Protein AF-A0A7V8ZNR5-F1 (afdb_monomer_lite)

Radius of gyration: 10.83 Å; chains: 1; bounding box: 22×18×26 Å

Structure (mmCIF, N/CA/C/O backbone):
data_AF-A0A7V8ZNR5-F1
#
_entry.id   AF-A0A7V8ZNR5-F1
#
loop_
_atom_site.group_PDB
_atom_site.id
_atom_site.type_symbol
_atom_site.label_atom_id
_atom_site.label_alt_id
_atom_site.label_comp_id
_atom_site.label_asym_id
_atom_site.label_entity_id
_atom_site.label_seq_id
_atom_site.pdbx_PDB_ins_code
_atom_site.Cartn_x
_atom_site.Cartn_y
_atom_site.Cartn_z
_atom_site.occupancy
_atom_site.B_iso_or_equiv
_atom_site.auth_seq_id
_atom_site.auth_comp_id
_atom_site.auth_asym_id
_atom_site.auth_atom_id
_atom_site.pdbx_PDB_model_num
ATOM 1 N N . MET A 1 1 ? -12.451 -4.006 -1.398 1.00 87.62 1 MET A N 1
ATOM 2 C CA . MET A 1 1 ? -10.994 -4.135 -1.222 1.00 87.62 1 MET A CA 1
ATOM 3 C C . MET A 1 1 ? -10.313 -3.047 -2.041 1.00 87.62 1 MET A C 1
ATOM 5 O O . MET A 1 1 ? -10.624 -2.913 -3.217 1.00 87.62 1 MET A O 1
ATOM 9 N N . LEU A 1 2 ? -9.461 -2.237 -1.416 1.00 97.31 2 LEU A N 1
ATOM 10 C CA . LEU A 1 2 ? -8.653 -1.200 -2.060 1.00 97.31 2 LEU A CA 1
ATOM 11 C C . LEU A 1 2 ? -7.259 -1.758 -2.362 1.00 97.31 2 LEU A C 1
ATOM 13 O O . LEU A 1 2 ? -6.675 -2.419 -1.506 1.00 97.31 2 LEU A O 1
ATOM 17 N N . LEU A 1 3 ? -6.715 -1.467 -3.543 1.00 97.75 3 LEU A N 1
ATOM 18 C CA . LEU A 1 3 ? -5.319 -1.752 -3.875 1.00 97.75 3 LEU A CA 1
ATOM 19 C C . LEU A 1 3 ? -4.484 -0.478 -3.689 1.00 97.75 3 LEU A C 1
ATOM 21 O O . LEU A 1 3 ? -4.757 0.542 -4.317 1.00 97.75 3 LEU A O 1
ATOM 25 N N . MET A 1 4 ? -3.473 -0.544 -2.827 1.00 98.12 4 MET A N 1
ATOM 26 C CA . MET A 1 4 ? -2.505 0.521 -2.577 1.00 98.12 4 MET A CA 1
ATOM 27 C C . MET A 1 4 ? -1.172 0.152 -3.235 1.00 98.12 4 MET A C 1
ATOM 29 O O . MET A 1 4 ? -0.553 -0.841 -2.853 1.00 98.12 4 MET A O 1
ATOM 33 N N . ILE A 1 5 ? -0.728 0.956 -4.202 1.00 98.25 5 ILE A N 1
ATOM 34 C CA . ILE A 1 5 ? 0.578 0.793 -4.850 1.00 98.25 5 ILE A CA 1
ATOM 35 C C . ILE A 1 5 ? 1.597 1.660 -4.109 1.00 98.25 5 ILE A C 1
ATOM 37 O O . ILE A 1 5 ? 1.538 2.887 -4.166 1.00 98.25 5 ILE A O 1
ATOM 41 N N . ASP A 1 6 ? 2.528 1.014 -3.416 1.00 98.56 6 ASP A N 1
ATOM 42 C CA . ASP A 1 6 ? 3.571 1.660 -2.628 1.00 98.56 6 ASP A CA 1
ATOM 43 C C . ASP A 1 6 ? 4.842 1.868 -3.465 1.00 98.56 6 ASP A C 1
ATOM 45 O O . ASP A 1 6 ? 5.495 0.911 -3.885 1.00 98.56 6 ASP A O 1
ATOM 49 N N . ASN A 1 7 ? 5.229 3.125 -3.670 1.00 98.25 7 ASN A N 1
ATOM 50 C CA . ASN A 1 7 ? 6.476 3.503 -4.341 1.00 98.25 7 ASN A CA 1
ATOM 51 C C . ASN A 1 7 ? 7.627 3.726 -3.340 1.00 98.25 7 ASN A C 1
ATOM 53 O O . ASN A 1 7 ? 8.369 4.700 -3.443 1.00 98.25 7 ASN A O 1
ATOM 57 N N . TYR A 1 8 ? 7.742 2.847 -2.340 1.00 98.12 8 TYR A N 1
ATOM 58 C CA . TYR A 1 8 ? 8.719 2.971 -1.248 1.00 98.12 8 TYR A CA 1
ATOM 59 C C . TYR A 1 8 ? 8.603 4.297 -0.486 1.00 98.12 8 TYR A C 1
ATOM 61 O O . TYR A 1 8 ? 9.601 4.867 -0.041 1.00 98.12 8 TYR A O 1
ATOM 69 N N . ASP A 1 9 ? 7.369 4.773 -0.320 1.00 98.38 9 ASP A N 1
ATOM 70 C CA . ASP A 1 9 ? 7.088 6.031 0.359 1.00 98.38 9 ASP A CA 1
ATOM 71 C C . ASP A 1 9 ? 6.929 5.813 1.869 1.00 98.38 9 ASP A C 1
ATOM 73 O O . ASP A 1 9 ? 6.292 4.861 2.332 1.00 98.38 9 ASP A O 1
ATOM 77 N N . SER A 1 10 ? 7.507 6.710 2.667 1.00 98.25 10 SER A N 1
ATOM 78 C CA . SER A 1 10 ? 7.476 6.612 4.128 1.00 98.25 10 SER A CA 1
ATOM 79 C C . SER A 1 10 ? 6.094 6.882 4.732 1.00 98.25 10 SER A C 1
ATOM 81 O O . SER A 1 10 ? 5.894 6.614 5.917 1.00 98.25 10 SER A O 1
ATOM 83 N N . PHE A 1 11 ? 5.135 7.385 3.949 1.00 98.19 11 PHE A N 1
ATOM 84 C CA . PHE A 1 11 ? 3.793 7.735 4.405 1.00 98.19 11 PHE A CA 1
ATOM 85 C C . PHE A 1 11 ? 2.696 6.785 3.916 1.00 98.19 11 PHE A C 1
ATOM 87 O O . PHE A 1 11 ? 1.554 6.936 4.357 1.00 98.19 11 PHE A O 1
ATOM 94 N N . THR A 1 12 ? 3.003 5.777 3.089 1.00 98.56 12 THR A N 1
ATOM 95 C CA . THR A 1 12 ? 2.010 4.803 2.588 1.00 98.56 12 THR A CA 1
ATOM 96 C C . THR A 1 12 ? 1.155 4.225 3.721 1.00 98.56 12 THR A C 1
ATOM 98 O O . THR A 1 12 ? -0.074 4.179 3.630 1.00 98.56 12 THR A O 1
ATOM 101 N N . PHE A 1 13 ? 1.777 3.855 4.842 1.00 98.12 13 PHE A N 1
ATOM 102 C CA . PHE A 1 13 ? 1.069 3.232 5.961 1.00 98.12 13 PHE A CA 1
ATOM 103 C C . PHE A 1 13 ? 0.179 4.189 6.761 1.00 98.12 13 PHE A C 1
ATOM 105 O O . PHE A 1 13 ? -0.770 3.724 7.391 1.00 98.12 13 PHE A O 1
ATOM 112 N N . ASN A 1 14 ? 0.385 5.507 6.666 1.00 98.62 14 ASN A N 1
ATOM 113 C CA . ASN A 1 14 ? -0.545 6.478 7.249 1.00 98.62 14 ASN A CA 1
ATOM 114 C C . ASN A 1 14 ? -1.913 6.402 6.553 1.00 98.62 14 ASN A C 1
ATOM 116 O O . ASN A 1 14 ? -2.952 6.435 7.210 1.00 98.62 14 ASN A O 1
ATOM 120 N N . LEU A 1 15 ? -1.918 6.255 5.222 1.00 98.44 15 LEU A N 1
ATOM 121 C CA . LEU A 1 15 ? -3.149 6.092 4.444 1.00 98.44 15 LEU A CA 1
ATOM 122 C C . LEU A 1 15 ? -3.793 4.731 4.702 1.00 98.44 15 LEU A C 1
ATOM 124 O O . LEU A 1 15 ? -5.005 4.657 4.881 1.00 98.44 15 LEU A O 1
ATOM 128 N N . VAL A 1 16 ? -2.989 3.664 4.755 1.00 98.50 16 VAL A N 1
ATOM 129 C CA . VAL A 1 16 ? -3.476 2.307 5.058 1.00 98.50 16 VAL A CA 1
ATOM 130 C C . VAL A 1 16 ? -4.170 2.274 6.419 1.00 98.50 16 VAL A C 1
ATOM 132 O O . VAL A 1 16 ? -5.271 1.738 6.519 1.00 98.50 16 VAL A O 1
ATOM 135 N N . GLN A 1 17 ? -3.570 2.886 7.446 1.00 98.69 17 GLN A N 1
ATOM 136 C CA . GLN A 1 17 ? -4.177 2.980 8.771 1.00 98.69 17 GLN A CA 1
ATOM 137 C C . GLN A 1 17 ? -5.505 3.741 8.724 1.00 98.69 17 GLN A C 1
ATOM 139 O O . GLN A 1 17 ? -6.514 3.220 9.190 1.00 98.69 17 GLN A O 1
ATOM 144 N N . TYR A 1 18 ? -5.521 4.937 8.132 1.00 98.62 18 TYR A N 1
ATOM 145 C CA . TYR A 1 18 ? -6.732 5.754 8.046 1.00 98.62 18 TYR A CA 1
ATOM 146 C C . TYR A 1 18 ? -7.875 5.022 7.324 1.00 98.62 18 TYR A C 1
ATOM 148 O O . TYR A 1 18 ? -9.015 5.017 7.781 1.00 98.62 18 TYR A O 1
ATOM 156 N N . LEU A 1 19 ? -7.572 4.339 6.219 1.00 98.56 19 LEU A N 1
ATOM 157 C CA . LEU A 1 19 ? -8.546 3.525 5.493 1.00 98.56 19 LEU A CA 1
ATOM 158 C C . LEU A 1 19 ? -9.034 2.330 6.329 1.00 98.56 19 LEU A C 1
ATOM 160 O O . LEU A 1 19 ? -10.226 2.0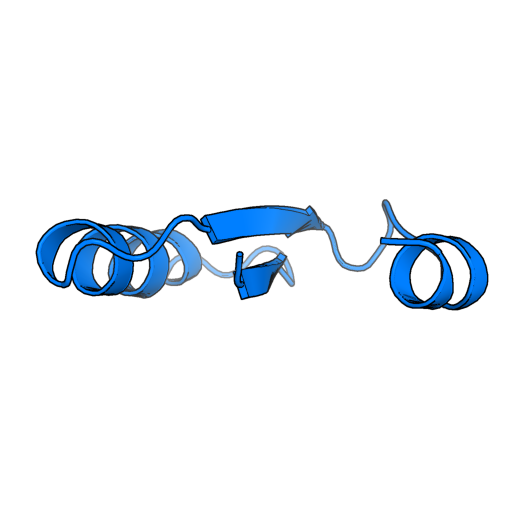20 6.306 1.00 98.56 19 LEU A O 1
ATOM 164 N N . GLY A 1 20 ? -8.148 1.703 7.106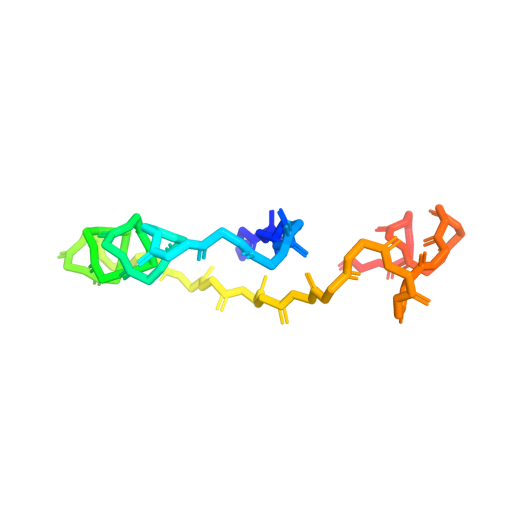 1.00 98.25 20 GLY A N 1
ATOM 165 C CA . GLY A 1 20 ? -8.504 0.649 8.057 1.00 98.25 20 GLY A CA 1
ATOM 166 C C . GLY A 1 20 ? -9.433 1.136 9.174 1.00 98.25 20 GLY A C 1
ATOM 167 O O . GLY A 1 20 ? -10.402 0.455 9.503 1.00 98.25 20 GLY A O 1
ATOM 168 N N . GLU A 1 21 ? -9.208 2.341 9.708 1.00 98.56 21 GLU A N 1
ATOM 169 C CA . GLU A 1 21 ? -10.099 2.988 10.687 1.00 98.56 21 GLU A CA 1
ATOM 170 C C . GLU A 1 21 ? -11.495 3.271 10.102 1.00 98.56 21 GLU A C 1
ATOM 172 O O . GLU A 1 21 ? -12.496 3.193 10.813 1.00 98.56 21 GLU A O 1
ATOM 177 N N . LEU A 1 22 ? -11.584 3.517 8.790 1.00 98.44 22 LEU A N 1
ATOM 178 C CA . LEU A 1 22 ? -12.843 3.630 8.041 1.00 98.44 22 LEU A CA 1
ATOM 179 C C . LEU A 1 22 ? -13.460 2.269 7.654 1.00 98.44 22 LEU A C 1
ATOM 181 O O . LEU A 1 22 ? -14.434 2.219 6.897 1.00 98.44 22 LEU A O 1
ATOM 185 N N . GLY A 1 23 ? -12.899 1.158 8.138 1.00 98.12 23 GLY A N 1
ATOM 186 C CA . GLY A 1 23 ? -13.384 -0.197 7.873 1.00 98.12 23 GLY A CA 1
ATOM 187 C C . GLY A 1 23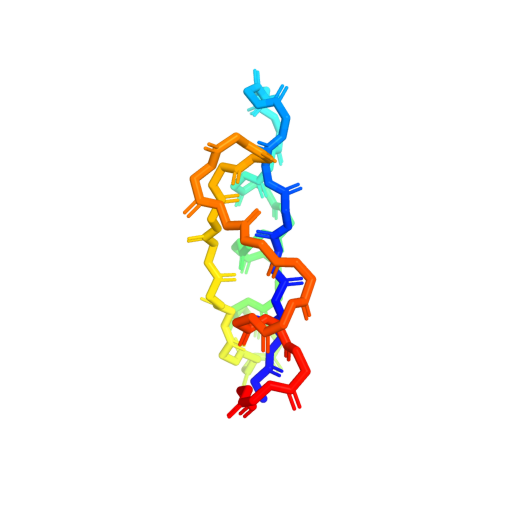 ? -13.102 -0.705 6.457 1.00 98.12 23 GLY A C 1
ATOM 188 O O . GLY A 1 23 ? -13.761 -1.643 6.010 1.00 98.12 23 GLY A O 1
ATOM 189 N N . GLN A 1 24 ? -12.164 -0.092 5.728 1.00 98.50 24 GLN A N 1
ATOM 190 C CA . GLN A 1 24 ? -11.765 -0.562 4.404 1.00 98.50 24 GLN A CA 1
ATOM 191 C C . GLN A 1 24 ? -10.680 -1.632 4.504 1.00 98.50 24 GLN A C 1
ATOM 193 O O . GLN A 1 24 ? -9.685 -1.486 5.209 1.00 98.50 24 GLN A O 1
ATOM 198 N N . 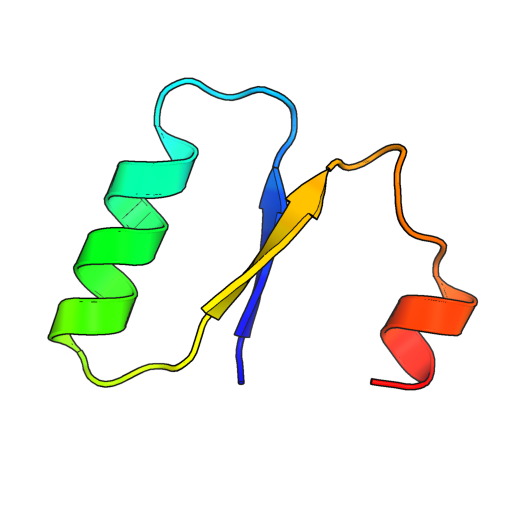GLU A 1 25 ? -10.841 -2.690 3.718 1.00 97.75 25 GLU A N 1
ATOM 199 C CA . GLU A 1 25 ? -9.782 -3.661 3.474 1.00 97.75 25 GLU A CA 1
ATOM 200 C C . GLU A 1 25 ? -8.815 -3.111 2.420 1.00 97.75 25 GLU A C 1
ATOM 202 O O . GLU A 1 25 ? -9.239 -2.790 1.305 1.00 97.75 25 GLU A O 1
ATOM 207 N N . VAL A 1 26 ? -7.527 -3.019 2.764 1.00 98.12 26 VAL A N 1
ATOM 208 C CA . VAL A 1 26 ? -6.471 -2.496 1.887 1.00 98.12 26 VAL A CA 1
ATOM 209 C C . VAL A 1 26 ? -5.418 -3.573 1.639 1.00 98.12 26 VAL A C 1
ATOM 211 O O . VAL A 1 26 ? -4.802 -4.076 2.576 1.00 98.12 26 VAL A O 1
ATOM 214 N N . ARG A 1 27 ? -5.168 -3.885 0.367 1.00 97.62 27 ARG A N 1
ATOM 215 C CA . ARG A 1 27 ? -4.040 -4.699 -0.088 1.00 97.62 27 ARG A CA 1
ATOM 216 C C . ARG A 1 27 ? -2.925 -3.770 -0.557 1.00 97.62 27 ARG A C 1
ATOM 218 O O . ARG A 1 27 ? -3.141 -2.983 -1.472 1.00 97.62 27 ARG A O 1
ATOM 225 N N . VAL A 1 28 ? -1.746 -3.863 0.052 1.00 98.12 28 VAL A N 1
ATOM 226 C CA . VAL A 1 28 ? -0.565 -3.070 -0.331 1.00 98.12 28 VAL A CA 1
ATOM 227 C C . VAL A 1 28 ? 0.378 -3.934 -1.164 1.00 98.12 28 VAL A C 1
ATOM 229 O O . VAL A 1 28 ? 0.644 -5.075 -0.789 1.00 98.12 28 VAL A O 1
ATOM 232 N N . VAL A 1 29 ? 0.880 -3.397 -2.274 1.00 98.00 29 VAL A N 1
ATOM 233 C CA . VAL A 1 29 ? 1.904 -4.021 -3.134 1.00 98.00 29 VAL A CA 1
ATOM 234 C C . VAL A 1 29 ? 2.945 -2.979 -3.530 1.00 98.00 29 VAL A C 1
ATOM 236 O O . VAL A 1 29 ? 2.600 -1.801 -3.655 1.00 98.00 29 VAL A O 1
ATOM 239 N N . ARG A 1 30 ? 4.208 -3.372 -3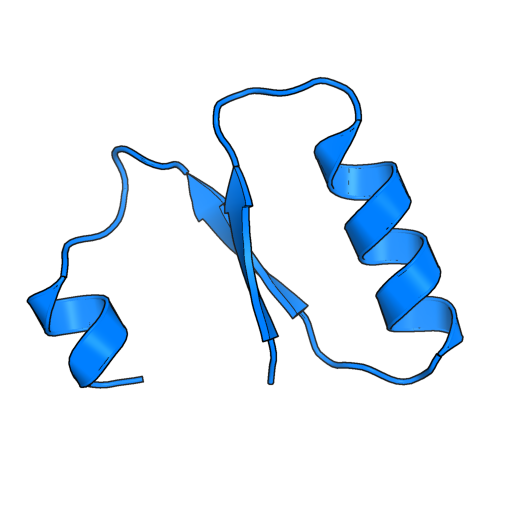.731 1.00 98.38 30 ARG A N 1
ATOM 240 C CA . ARG A 1 30 ? 5.202 -2.453 -4.306 1.00 98.38 30 ARG A CA 1
ATOM 241 C C . ARG A 1 30 ? 4.918 -2.218 -5.785 1.00 98.38 30 ARG A C 1
ATOM 243 O O . ARG A 1 30 ? 4.336 -3.067 -6.460 1.00 98.38 30 ARG A O 1
ATOM 250 N N . ASN A 1 31 ? 5.331 -1.060 -6.292 1.00 97.88 31 ASN A N 1
ATOM 251 C CA . ASN A 1 31 ? 5.121 -0.707 -7.699 1.00 97.88 31 ASN A CA 1
ATOM 252 C C . ASN A 1 31 ? 5.853 -1.620 -8.697 1.00 97.88 31 ASN A C 1
ATOM 254 O O . ASN A 1 31 ? 5.471 -1.653 -9.863 1.00 97.88 31 ASN A O 1
ATOM 258 N N . ASP A 1 32 ? 6.872 -2.344 -8.241 1.00 98.12 32 ASP A N 1
ATOM 259 C CA . ASP A 1 32 ? 7.704 -3.260 -9.013 1.00 98.12 32 ASP A CA 1
ATOM 260 C C . ASP A 1 32 ? 7.398 -4.741 -8.727 1.00 98.12 32 ASP A C 1
ATOM 262 O O . ASP A 1 32 ? 8.004 -5.625 -9.329 1.00 98.12 32 ASP A O 1
ATOM 266 N N . GLU A 1 33 ? 6.416 -5.020 -7.864 1.00 98.00 33 GLU A N 1
ATOM 267 C CA . GLU A 1 33 ? 5.994 -6.372 -7.470 1.00 98.00 33 GLU A CA 1
ATOM 268 C C . GLU A 1 33 ? 4.649 -6.799 -8.088 1.00 98.00 33 GLU A C 1
ATOM 270 O O . GLU A 1 33 ? 4.138 -7.869 -7.759 1.00 98.00 33 GLU A O 1
ATOM 275 N N . VAL A 1 34 ? 4.047 -5.978 -8.958 1.00 97.25 34 VAL A N 1
ATOM 276 C CA . VAL A 1 34 ? 2.743 -6.269 -9.575 1.00 97.25 34 VAL A CA 1
ATOM 277 C C . VAL A 1 34 ? 2.683 -5.820 -11.036 1.00 97.25 34 VAL A C 1
ATOM 279 O O . VAL A 1 34 ? 3.218 -4.780 -11.417 1.00 97.25 34 VAL A O 1
ATOM 282 N N . THR A 1 35 ? 1.992 -6.594 -11.865 1.00 97.88 35 THR A N 1
ATOM 283 C CA . THR A 1 35 ? 1.704 -6.288 -13.271 1.00 97.88 35 THR A CA 1
ATOM 284 C C . THR A 1 35 ? 0.274 -5.783 -13.458 1.00 97.88 35 THR A C 1
ATOM 286 O O . THR A 1 35 ? -0.616 -6.045 -12.650 1.00 97.88 35 THR A O 1
ATOM 289 N N . LEU A 1 36 ? 0.015 -5.075 -14.561 1.00 96.75 36 LEU A N 1
ATOM 290 C CA . LEU A 1 36 ? -1.336 -4.594 -14.877 1.00 96.75 36 LEU A CA 1
ATOM 291 C C . LEU A 1 36 ? -2.338 -5.736 -15.086 1.00 96.75 36 LEU A C 1
ATOM 293 O O . LEU A 1 36 ? -3.497 -5.594 -14.704 1.00 96.75 36 LEU A O 1
ATOM 297 N N . ASP A 1 37 ? -1.893 -6.861 -15.647 1.00 97.88 37 ASP A N 1
ATOM 298 C CA . ASP A 1 37 ? -2.742 -8.038 -15.846 1.00 97.88 37 ASP A CA 1
ATOM 299 C C . ASP A 1 37 ? -3.148 -8.660 -14.503 1.00 97.88 37 ASP A C 1
ATOM 301 O O . ASP A 1 37 ? -4.314 -8.996 -14.307 1.00 97.88 37 ASP A O 1
ATOM 305 N N . GLU A 1 38 ? -2.218 -8.748 -13.543 1.00 97.00 38 GLU A N 1
ATOM 306 C CA . GLU A 1 38 ? -2.528 -9.188 -12.179 1.00 97.00 38 GLU A CA 1
ATOM 307 C C . GLU A 1 38 ? -3.516 -8.241 -11.497 1.00 97.00 38 GLU A C 1
ATOM 309 O O . GLU A 1 38 ? -4.446 -8.720 -10.858 1.00 97.00 38 GLU A O 1
ATOM 314 N N . VAL A 1 39 ? -3.366 -6.919 -11.662 1.00 95.94 39 VAL A N 1
ATOM 315 C CA . VAL A 1 39 ? -4.322 -5.931 -11.125 1.00 95.94 39 VAL A CA 1
ATOM 316 C C . VAL A 1 39 ? -5.704 -6.085 -11.759 1.00 95.94 39 VAL A C 1
ATOM 318 O O . VAL A 1 39 ? -6.702 -6.026 -11.048 1.00 95.94 39 VAL A O 1
ATOM 321 N N . GLY A 1 40 ? -5.782 -6.300 -13.074 1.00 95.62 40 GLY A N 1
ATOM 322 C CA . GLY A 1 40 ? -7.052 -6.491 -13.782 1.00 95.62 40 GLY A CA 1
ATOM 323 C C . GLY A 1 40 ? -7.781 -7.791 -13.425 1.00 95.62 40 GLY A C 1
ATOM 324 O O . GLY A 1 40 ? -8.976 -7.906 -13.690 1.00 95.62 40 GLY A O 1
ATOM 325 N N . ALA A 1 41 ? -7.074 -8.758 -12.834 1.00 94.75 41 ALA A N 1
ATOM 326 C CA . ALA A 1 41 ? -7.615 -10.041 -12.396 1.00 94.75 41 ALA A CA 1
ATOM 327 C C . ALA A 1 41 ? -7.997 -10.092 -10.899 1.00 94.75 41 ALA A C 1
ATOM 329 O O . ALA A 1 41 ? -8.521 -11.119 -10.460 1.00 94.75 41 ALA A O 1
ATOM 330 N N . MET A 1 42 ? -7.717 -9.035 -10.121 1.00 90.56 42 MET A N 1
ATOM 331 C CA . MET A 1 42 ? -8.106 -8.89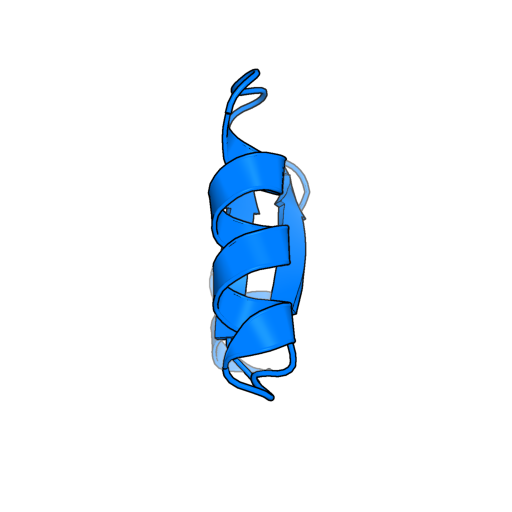9 -8.702 1.00 90.56 42 MET A CA 1
ATOM 332 C C . MET A 1 42 ? -9.545 -8.412 -8.537 1.00 90.56 42 MET A C 1
ATOM 334 O O . MET A 1 42 ? -10.168 -8.839 -7.538 1.00 90.56 42 MET A O 1
#

pLDDT: mean 97.49, std 2.07, range [87.62, 98.69]

Foldseek 3Di:
DAEAEDQVDPCSVVVVVVCVVVVDDYDYDYPVRDDPVRVVVD

Secondary structure (DSSP, 8-state):
-EEEEE-S-TTHHHHHHHHHHTT--EEEEETTS--HHHHHT-

Sequence (42 aa):
MLLMIDNYDSFTFNLVQYLGELGQEVRVVRNDEVTLDEVGAM